Protein AF-A0A7G8DFU6-F1 (afdb_monomer_lite)

Foldseek 3Di:
DDPVLLVLLVQLCVVLVHDSVPDDSDQLLLDDDDVSVSSLVSSCVRPVLVSQVSVLVSVHAQGPLLVVVVVVPDDDDPSSVVRCCRHPPVSVVVVVVVVVVVVVVVVVVVVVVVVVVLQVVLCVVVVNDSVSSVVVVVVVVVVVVVVVVVVVVVVD

Sequence (156 aa):
MTPKQIQLLNQACKMAGIDSSKISPSNPFEKNGSTAGMLQAAMAEIDPAQAARWRVAAGGSLSVATIAELQGGEELSAAAQADLWAHDPEFVAEFQQQREKGLEAQLKALEDGANQKRFQNAVVRAGGDERQAKRLIAAEDAEQAAREQQRQGVMS

Structure (mmCIF, N/CA/C/O backbone):
data_AF-A0A7G8DFU6-F1
#
_entry.id   AF-A0A7G8DFU6-F1
#
loop_
_atom_site.group_PDB
_atom_site.id
_atom_site.type_symbol
_atom_site.label_atom_id
_atom_site.label_alt_id
_atom_site.label_comp_id
_atom_site.label_asym_id
_atom_site.label_entity_id
_atom_site.label_seq_id
_atom_site.pdbx_PDB_ins_code
_atom_site.Cartn_x
_atom_site.Cartn_y
_atom_site.Cartn_z
_atom_site.occupancy
_atom_site.B_iso_or_equiv
_atom_site.auth_seq_id
_atom_site.auth_comp_id
_atom_site.auth_asym_id
_atom_site.auth_atom_id
_atom_site.pdbx_PDB_model_num
ATOM 1 N N . MET A 1 1 ? -8.285 -11.116 19.738 1.00 81.50 1 MET A N 1
ATOM 2 C CA . MET A 1 1 ? -7.758 -9.874 20.352 1.00 81.50 1 MET A CA 1
ATOM 3 C C . MET A 1 1 ? -6.486 -10.181 21.125 1.00 81.50 1 MET A C 1
ATOM 5 O O . MET A 1 1 ? -6.384 -11.261 21.693 1.00 81.50 1 MET A O 1
ATOM 9 N N . THR A 1 2 ? -5.531 -9.254 21.151 1.00 86.88 2 THR A N 1
ATOM 10 C CA . THR A 1 2 ? -4.294 -9.354 21.949 1.00 86.88 2 THR A CA 1
ATOM 11 C C . THR A 1 2 ? -4.508 -8.893 23.404 1.00 86.88 2 THR A C 1
ATOM 13 O O . THR A 1 2 ? -5.495 -8.211 23.687 1.00 86.88 2 THR A O 1
ATOM 16 N N . PRO A 1 3 ? -3.592 -9.183 24.350 1.00 90.06 3 PRO A N 1
ATOM 17 C CA . PRO A 1 3 ? -3.710 -8.705 25.734 1.00 90.06 3 PRO A CA 1
ATOM 18 C C . PRO A 1 3 ? -3.818 -7.175 25.857 1.00 90.06 3 PRO A C 1
ATOM 20 O O . PRO A 1 3 ? -4.644 -6.672 26.614 1.00 90.06 3 PRO A O 1
ATOM 23 N N . LYS A 1 4 ? -3.048 -6.428 25.053 1.00 87.50 4 LYS A N 1
ATOM 24 C CA . LYS A 1 4 ? -3.109 -4.955 24.992 1.00 87.50 4 LYS A CA 1
ATOM 25 C C . LYS A 1 4 ? -4.475 -4.457 24.502 1.00 87.50 4 LYS A C 1
ATOM 27 O O . LYS A 1 4 ? -5.028 -3.505 25.038 1.00 87.50 4 LYS A O 1
ATOM 32 N N . GLN A 1 5 ? -5.049 -5.142 23.517 1.00 86.50 5 GLN A N 1
ATOM 33 C CA . GLN A 1 5 ? -6.388 -4.863 22.998 1.00 86.50 5 GLN A CA 1
ATOM 34 C C . GLN A 1 5 ? -7.487 -5.126 24.036 1.00 86.50 5 GLN A C 1
ATOM 36 O O . GLN A 1 5 ? -8.442 -4.362 24.129 1.00 86.50 5 GLN A O 1
ATOM 41 N N . ILE A 1 6 ? -7.339 -6.176 24.846 1.00 89.50 6 ILE A N 1
ATOM 42 C CA . ILE A 1 6 ? -8.263 -6.471 25.950 1.00 89.50 6 ILE A CA 1
ATOM 43 C C . ILE A 1 6 ? -8.165 -5.394 27.041 1.00 89.50 6 ILE A C 1
ATOM 45 O O . ILE A 1 6 ? -9.185 -4.985 27.585 1.00 89.50 6 ILE A O 1
ATOM 49 N N . GLN A 1 7 ? -6.962 -4.894 27.344 1.00 90.56 7 GLN A N 1
ATOM 50 C CA . GLN A 1 7 ? -6.786 -3.783 28.286 1.00 90.56 7 GLN A CA 1
ATOM 51 C C . GLN A 1 7 ? -7.484 -2.506 27.809 1.00 90.56 7 GLN A C 1
ATOM 53 O O . GLN A 1 7 ? -8.214 -1.900 28.590 1.00 90.56 7 GLN A O 1
ATOM 58 N N . LEU A 1 8 ? -7.316 -2.147 26.532 1.00 89.75 8 LEU A N 1
ATOM 59 C CA . LEU A 1 8 ? -8.014 -1.012 25.923 1.00 89.75 8 LEU A CA 1
ATOM 60 C C . LEU A 1 8 ? -9.536 -1.187 25.978 1.00 89.75 8 LEU A C 1
ATOM 62 O O . LEU A 1 8 ? -10.241 -0.275 26.400 1.00 89.75 8 LEU A O 1
ATOM 66 N N . LEU A 1 9 ? -10.040 -2.382 25.656 1.00 90.50 9 LEU A N 1
ATOM 67 C CA . LEU A 1 9 ? -11.468 -2.681 25.766 1.00 90.50 9 LEU A CA 1
ATOM 68 C C . LEU A 1 9 ? -11.969 -2.524 27.209 1.00 90.50 9 LEU A C 1
ATOM 70 O O . LEU A 1 9 ? -12.988 -1.886 27.433 1.00 90.50 9 LEU A O 1
ATOM 74 N N . ASN A 1 10 ? -11.240 -3.044 28.199 1.00 91.75 10 ASN A N 1
ATOM 75 C CA . ASN A 1 10 ? -11.603 -2.888 29.610 1.00 91.75 10 ASN A CA 1
ATOM 76 C C . ASN A 1 10 ? -11.588 -1.419 30.058 1.00 91.75 10 ASN A C 1
ATOM 78 O O . ASN A 1 10 ? -12.393 -1.027 30.903 1.00 91.75 10 ASN A O 1
ATOM 82 N N . GLN A 1 11 ? -10.688 -0.604 29.509 1.00 90.38 11 GLN A N 1
ATOM 83 C CA . GLN A 1 11 ? -10.661 0.834 29.758 1.00 90.38 11 GLN A CA 1
ATOM 84 C C . GLN A 1 11 ? -11.882 1.530 29.139 1.00 90.38 11 GLN A C 1
ATOM 86 O O . GLN A 1 11 ? -12.525 2.326 29.822 1.00 90.38 11 GLN A O 1
ATOM 91 N N . ALA A 1 12 ? -12.266 1.162 27.914 1.00 89.00 12 ALA A N 1
ATOM 92 C CA . ALA A 1 12 ? -13.489 1.644 27.272 1.00 89.00 12 ALA A CA 1
ATOM 93 C C . ALA A 1 12 ? -14.749 1.242 28.047 1.00 89.00 12 ALA A C 1
ATOM 95 O O . ALA A 1 12 ? -15.630 2.073 28.249 1.00 89.00 12 ALA A O 1
ATOM 96 N N . CYS A 1 13 ? -14.808 0.010 28.567 1.00 90.38 13 CYS A N 1
ATOM 97 C CA . CYS A 1 13 ? -15.884 -0.437 29.453 1.00 90.38 13 CYS A CA 1
ATOM 98 C C . CYS A 1 13 ? -16.006 0.472 30.682 1.00 90.38 13 CYS A C 1
ATOM 100 O O . CYS A 1 13 ? -17.099 0.936 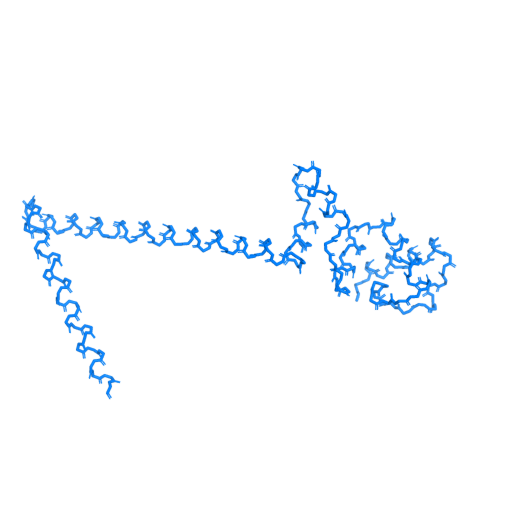30.993 1.00 90.38 13 CYS A O 1
ATOM 102 N N . LYS A 1 14 ? -14.884 0.785 31.346 1.00 90.38 14 LYS A N 1
ATOM 103 C CA . LYS A 1 14 ? -14.875 1.682 32.512 1.00 90.38 14 LYS A CA 1
ATOM 104 C C . LYS A 1 14 ? -15.353 3.092 32.166 1.00 90.38 14 LYS A C 1
ATOM 106 O O . LYS A 1 14 ? -16.156 3.636 32.916 1.00 90.38 14 LYS A O 1
ATOM 111 N N . MET A 1 15 ? -14.900 3.661 31.047 1.00 87.94 15 MET A N 1
ATOM 112 C CA . MET A 1 15 ? -15.347 4.987 30.593 1.00 87.94 15 MET A CA 1
ATOM 113 C C . MET A 1 15 ? -16.838 5.018 30.252 1.00 87.94 15 MET A C 1
ATOM 115 O O . MET A 1 15 ? -17.526 5.969 30.601 1.00 87.94 15 MET A O 1
ATOM 119 N N . ALA A 1 16 ? -17.354 3.955 29.638 1.00 85.56 16 ALA A N 1
ATOM 120 C CA . ALA A 1 16 ? -18.768 3.825 29.303 1.00 85.56 16 ALA A CA 1
ATOM 121 C C . ALA A 1 16 ? -19.656 3.416 30.500 1.00 85.56 16 ALA A C 1
ATOM 123 O O . ALA A 1 16 ? -20.865 3.262 30.336 1.00 85.56 16 ALA A O 1
ATOM 124 N N . GLY A 1 17 ? -19.083 3.193 31.691 1.00 86.81 17 GLY A N 1
ATOM 125 C CA . GLY A 1 17 ? -19.817 2.705 32.864 1.00 86.81 17 GLY A CA 1
ATOM 126 C C . GLY A 1 17 ? -20.336 1.267 32.724 1.00 86.81 17 GLY A C 1
ATOM 127 O O . GLY A 1 17 ? -21.278 0.878 33.413 1.00 86.81 17 GLY A O 1
ATOM 128 N N . ILE A 1 18 ? -19.744 0.473 31.829 1.00 88.19 18 ILE A N 1
ATOM 129 C CA . ILE A 1 18 ? -20.142 -0.907 31.559 1.00 88.19 18 ILE A CA 1
ATOM 130 C C . ILE A 1 18 ? -19.249 -1.864 32.354 1.00 88.19 18 ILE A C 1
ATOM 132 O O . ILE A 1 18 ? -18.022 -1.764 32.355 1.00 88.19 18 ILE A O 1
ATOM 136 N N . ASP A 1 19 ? -19.873 -2.840 33.007 1.00 87.00 19 ASP A N 1
ATOM 137 C CA . ASP A 1 19 ? -19.173 -3.923 33.692 1.00 87.00 19 ASP A CA 1
ATOM 138 C C . ASP A 1 19 ? -18.452 -4.828 32.679 1.00 87.00 19 ASP A C 1
ATOM 140 O O . ASP A 1 19 ? -19.082 -5.586 31.935 1.00 87.00 19 ASP A O 1
ATOM 144 N N . SER A 1 20 ? -17.118 -4.763 32.667 1.00 84.88 20 SER A N 1
ATOM 145 C CA . SER A 1 20 ? -16.275 -5.516 31.737 1.00 84.88 20 SER A CA 1
ATOM 146 C C . SER A 1 20 ? -16.394 -7.034 31.897 1.00 84.88 20 SER A C 1
ATOM 148 O O . SER A 1 20 ? -16.108 -7.757 30.950 1.00 84.88 20 SER A O 1
ATOM 150 N N . SER A 1 21 ? -16.834 -7.536 33.059 1.00 84.81 21 SER A N 1
ATOM 151 C CA . SER A 1 21 ? -17.034 -8.979 33.276 1.00 84.81 21 SER A CA 1
ATOM 152 C C . SER A 1 21 ? -18.218 -9.546 32.485 1.00 84.81 21 SER A C 1
ATOM 154 O O . SER A 1 21 ? -18.286 -10.750 32.243 1.00 84.81 21 SER A O 1
ATOM 156 N N . LYS A 1 22 ? -19.136 -8.676 32.045 1.00 82.44 22 LYS A N 1
ATOM 157 C CA . LYS A 1 22 ? -20.342 -9.045 31.292 1.00 82.44 22 LYS A CA 1
ATOM 158 C C . LYS A 1 22 ? -20.159 -8.965 29.782 1.00 82.44 22 LYS A C 1
ATOM 160 O O . LYS A 1 22 ? -21.089 -9.276 29.040 1.00 82.44 22 LYS A O 1
ATOM 165 N N . ILE A 1 23 ? -18.987 -8.538 29.318 1.00 80.56 23 ILE A N 1
ATOM 166 C CA . ILE A 1 23 ? -18.710 -8.357 27.896 1.00 80.56 23 ILE A CA 1
ATOM 167 C C . ILE A 1 23 ? -17.710 -9.412 27.449 1.00 80.56 23 ILE A C 1
ATOM 169 O O . ILE A 1 23 ? -16.676 -9.626 28.077 1.00 80.56 23 ILE A O 1
ATOM 173 N N . SER A 1 24 ? -18.008 -10.073 26.334 1.00 82.06 24 SER A N 1
ATOM 174 C CA . SER A 1 24 ? -17.037 -10.959 25.704 1.00 82.06 24 SER A CA 1
ATOM 175 C C . SER A 1 24 ? -15.835 -10.147 25.200 1.00 82.06 24 SER A C 1
ATOM 177 O O . SER A 1 24 ? -16.045 -9.067 24.639 1.00 82.06 24 SER A O 1
ATOM 179 N N . PRO A 1 25 ? -14.599 -10.668 25.310 1.00 81.81 25 PRO A N 1
ATOM 180 C CA . PRO A 1 25 ? -13.396 -10.036 24.768 1.00 81.81 25 PRO A CA 1
ATOM 181 C C . PRO A 1 25 ? -13.351 -10.193 23.239 1.00 81.81 25 PRO A C 1
ATOM 183 O O . PRO A 1 25 ? -12.535 -10.920 22.674 1.00 81.81 25 PRO A O 1
ATOM 186 N N . SER A 1 26 ? -14.291 -9.531 22.577 1.00 85.31 26 SER A N 1
ATOM 187 C CA . SER A 1 26 ? -14.507 -9.512 21.133 1.00 85.31 26 SER A CA 1
ATOM 188 C C . SER A 1 26 ? -14.567 -8.070 20.650 1.00 85.31 26 SER A C 1
ATOM 190 O O . SER A 1 26 ? -14.948 -7.182 21.412 1.00 85.31 26 SER A O 1
ATOM 192 N N . ASN A 1 27 ? -14.265 -7.855 19.374 1.00 87.12 27 ASN A N 1
ATOM 193 C CA . ASN A 1 27 ? -14.314 -6.542 18.754 1.00 87.12 27 ASN A CA 1
ATOM 194 C C . ASN A 1 27 ? -15.729 -5.919 18.872 1.00 87.12 27 ASN A C 1
ATOM 196 O O . ASN A 1 27 ? -16.687 -6.494 18.351 1.00 87.12 27 ASN A O 1
ATOM 200 N N . PRO A 1 28 ? -15.897 -4.758 19.537 1.00 86.50 28 PRO A N 1
ATOM 201 C CA . PRO A 1 28 ? -17.202 -4.114 19.665 1.00 86.50 28 PRO A CA 1
ATOM 202 C 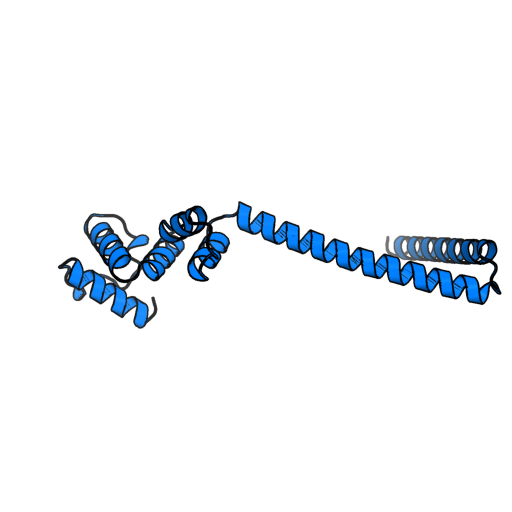C . PRO A 1 28 ? -17.736 -3.571 18.332 1.00 86.50 28 PRO A C 1
ATOM 204 O O . PRO A 1 28 ? -18.939 -3.366 18.217 1.00 86.50 28 PRO A O 1
ATOM 207 N N . PHE A 1 29 ? -16.888 -3.373 17.317 1.00 84.25 29 PHE A N 1
ATOM 208 C CA . PHE A 1 29 ? -17.299 -2.907 15.988 1.00 84.25 29 PHE A CA 1
ATOM 209 C C . PHE A 1 29 ? -17.953 -3.997 15.130 1.00 84.25 29 PHE A C 1
ATOM 211 O O . PHE A 1 29 ? -18.677 -3.676 14.198 1.00 84.25 29 PHE A O 1
ATOM 218 N N . GLU A 1 30 ? -17.769 -5.274 15.475 1.00 84.94 30 GLU A N 1
ATOM 219 C CA . GLU A 1 30 ? -18.482 -6.403 14.850 1.00 84.94 30 GLU A CA 1
ATOM 220 C C . GLU A 1 30 ? -19.889 -6.601 15.437 1.00 84.94 30 GLU A C 1
ATOM 222 O O . GLU A 1 30 ? -20.648 -7.461 14.989 1.00 84.94 30 GLU A O 1
ATOM 227 N N . LYS A 1 31 ? -20.237 -5.843 16.484 1.00 84.56 31 LYS A N 1
ATOM 228 C CA . LYS A 1 31 ? -21.496 -5.983 17.213 1.00 84.56 31 LYS A CA 1
ATOM 229 C C . LYS A 1 31 ? -22.391 -4.771 17.014 1.00 84.56 31 LYS A C 1
ATOM 231 O O . LYS A 1 31 ? -21.938 -3.634 16.953 1.00 84.56 31 LYS A O 1
ATOM 236 N N . ASN A 1 32 ? -23.690 -5.043 17.012 1.00 77.81 32 ASN A N 1
ATOM 237 C CA . ASN A 1 32 ? -24.738 -4.035 16.934 1.00 77.81 32 ASN A CA 1
ATOM 238 C C . ASN A 1 32 ? -25.428 -3.864 18.294 1.00 77.81 32 ASN A C 1
ATOM 240 O O . ASN A 1 32 ? -25.445 -4.781 19.117 1.00 77.81 32 ASN A O 1
ATOM 244 N N . GLY A 1 33 ? -26.031 -2.696 18.513 1.00 83.31 33 GLY A N 1
ATOM 245 C CA . GLY A 1 33 ? -26.811 -2.383 19.712 1.00 83.31 33 GLY A CA 1
ATOM 246 C C . GLY A 1 33 ? -26.188 -1.297 20.590 1.00 83.31 33 GLY A C 1
ATOM 247 O O . GLY A 1 33 ? -25.039 -0.900 20.412 1.00 83.31 33 GLY A O 1
ATOM 248 N N . SER A 1 34 ? -26.972 -0.816 21.556 1.00 82.31 34 SER A N 1
ATOM 249 C CA . SER A 1 34 ? -26.634 0.354 22.381 1.00 82.31 34 SER A CA 1
ATOM 250 C C . SER A 1 34 ? -25.303 0.197 23.130 1.00 82.31 34 SER A C 1
ATOM 252 O O . SER A 1 34 ? -24.461 1.088 23.079 1.00 82.31 34 SER A O 1
ATOM 254 N N . THR A 1 35 ? -25.060 -0.964 23.743 1.00 85.81 35 THR A N 1
ATOM 255 C CA . THR A 1 35 ? -23.805 -1.256 24.455 1.00 85.81 35 THR A CA 1
ATOM 256 C C . THR A 1 35 ? -22.595 -1.270 23.520 1.00 85.81 35 THR A C 1
ATOM 258 O O . THR A 1 35 ? -21.550 -0.730 23.870 1.00 85.81 35 THR A O 1
ATOM 261 N N . ALA A 1 36 ? -22.728 -1.851 22.322 1.00 86.31 36 ALA A N 1
ATOM 262 C CA . ALA A 1 36 ? -21.656 -1.849 21.330 1.00 86.31 36 ALA A CA 1
ATOM 263 C C . ALA A 1 36 ? -21.353 -0.420 20.860 1.00 86.31 36 ALA A C 1
ATOM 265 O O . ALA A 1 36 ? -20.191 -0.032 20.845 1.00 86.31 36 ALA A O 1
ATOM 266 N N . GLY A 1 37 ? -22.384 0.392 20.599 1.00 82.31 37 GLY A N 1
ATOM 267 C CA . GLY A 1 37 ? -22.227 1.805 20.243 1.00 82.31 37 GLY A CA 1
ATOM 268 C C . GLY A 1 37 ? -21.508 2.626 21.320 1.00 82.31 37 GLY A C 1
ATOM 269 O O . GLY A 1 37 ? -20.598 3.387 21.001 1.00 82.31 37 GLY A O 1
ATOM 270 N N . MET A 1 38 ? -21.838 2.424 22.602 1.00 87.88 38 MET A N 1
ATOM 271 C CA . MET A 1 38 ? -21.129 3.087 23.710 1.00 87.88 38 MET A CA 1
ATOM 272 C C . MET A 1 38 ? -19.650 2.687 23.773 1.00 87.88 38 MET A C 1
ATOM 274 O O . MET A 1 38 ? -18.790 3.541 23.965 1.00 87.88 38 MET A O 1
ATOM 278 N N . LEU A 1 39 ? -19.338 1.402 23.574 1.00 89.12 39 LEU A N 1
ATOM 279 C CA . LEU A 1 39 ? -17.953 0.919 23.557 1.00 89.12 39 LEU A CA 1
ATOM 280 C C . LEU A 1 39 ? -17.176 1.418 22.337 1.00 89.12 39 LEU A C 1
ATOM 282 O O . LEU A 1 39 ? -15.999 1.738 22.464 1.00 89.12 39 LEU A O 1
ATOM 286 N N . GLN A 1 40 ? -17.815 1.491 21.168 1.00 86.31 40 GLN A N 1
ATOM 287 C CA . GLN A 1 40 ? -17.223 2.041 19.948 1.00 86.31 40 GLN A CA 1
ATOM 288 C C . GLN A 1 40 ? -16.866 3.521 20.139 1.00 86.31 40 GLN A C 1
ATOM 290 O O . GLN A 1 40 ? -15.750 3.920 19.808 1.00 86.31 40 GLN A O 1
ATOM 295 N N . ALA A 1 41 ? -17.773 4.309 20.730 1.00 82.62 41 ALA A N 1
ATOM 296 C CA . ALA A 1 41 ? -17.536 5.715 21.051 1.00 82.62 41 ALA A CA 1
ATOM 297 C C . ALA A 1 41 ? -16.409 5.885 22.083 1.00 82.62 41 ALA A C 1
ATOM 299 O O . ALA A 1 41 ? -15.459 6.622 21.836 1.00 82.62 41 ALA A O 1
ATOM 300 N N . ALA A 1 42 ? -16.455 5.136 23.190 1.00 87.00 42 ALA A N 1
ATOM 301 C CA . ALA A 1 42 ? -15.417 5.188 24.218 1.00 87.00 42 ALA A CA 1
ATOM 302 C C . ALA A 1 42 ? -14.040 4.758 23.680 1.00 87.00 42 ALA A C 1
ATOM 304 O O . ALA A 1 42 ? -13.019 5.342 24.035 1.00 87.00 42 ALA A O 1
ATOM 305 N N . MET A 1 43 ? -13.990 3.768 22.785 1.00 86.56 43 MET A N 1
ATOM 306 C CA . MET A 1 43 ? -12.745 3.377 22.123 1.00 86.56 43 MET A CA 1
ATOM 307 C C . MET A 1 43 ? -12.211 4.458 21.190 1.00 86.56 43 MET A C 1
ATOM 309 O O . MET A 1 43 ? -11.002 4.670 21.167 1.00 86.56 43 MET A O 1
ATOM 313 N N . ALA A 1 44 ? -13.084 5.134 20.440 1.00 79.25 44 ALA A N 1
ATOM 314 C CA . ALA A 1 44 ? -12.682 6.243 19.582 1.00 79.25 44 ALA A CA 1
ATOM 315 C C . ALA A 1 44 ? -12.108 7.421 20.387 1.00 79.25 44 ALA A C 1
ATOM 317 O O . ALA A 1 44 ? -11.276 8.151 19.863 1.00 79.25 44 ALA A O 1
ATOM 318 N N . GLU A 1 45 ? -12.509 7.577 21.651 1.00 79.00 45 GLU A N 1
ATOM 319 C CA . GLU A 1 45 ? -11.984 8.600 22.560 1.00 79.00 45 GLU A CA 1
ATOM 320 C C . GLU A 1 45 ? -10.655 8.193 23.227 1.00 79.00 45 GLU A C 1
ATOM 322 O O . GLU A 1 45 ? -9.759 9.021 23.369 1.00 79.00 45 GLU A O 1
ATOM 327 N N . ILE A 1 46 ? -10.489 6.918 23.603 1.00 84.75 46 ILE A N 1
ATOM 328 C CA . ILE A 1 46 ? -9.260 6.415 24.251 1.00 84.75 46 ILE A CA 1
ATOM 329 C C . ILE A 1 46 ? -8.116 6.229 23.253 1.00 84.75 46 ILE A C 1
ATOM 331 O O . ILE A 1 46 ? -6.981 6.622 23.517 1.00 84.75 46 ILE A O 1
ATOM 335 N N . ASP A 1 47 ? -8.396 5.537 22.151 1.00 80.25 47 ASP A N 1
ATOM 336 C CA . ASP A 1 47 ? -7.408 5.171 21.141 1.00 80.25 47 ASP A CA 1
ATOM 337 C C . ASP A 1 47 ? -8.082 5.182 19.759 1.00 80.25 47 ASP A C 1
ATOM 339 O O . ASP A 1 47 ? -8.553 4.140 19.273 1.00 80.25 47 ASP A O 1
ATOM 343 N N . PRO A 1 48 ? -8.126 6.364 19.113 1.00 74.00 48 PRO A N 1
ATOM 344 C CA . PRO A 1 48 ? -8.731 6.533 17.797 1.00 74.00 48 PRO A CA 1
ATOM 345 C C . PRO A 1 48 ? -8.141 5.579 16.750 1.00 74.00 48 PRO A C 1
ATOM 347 O O . PRO A 1 48 ? -8.864 5.059 15.898 1.00 74.00 48 PRO A O 1
ATOM 350 N N . ALA A 1 49 ? -6.837 5.294 16.833 1.00 73.06 49 ALA A N 1
ATOM 351 C CA . ALA A 1 49 ? -6.146 4.429 15.884 1.00 73.06 49 ALA A CA 1
ATOM 352 C C . ALA A 1 49 ? -6.544 2.956 16.064 1.00 73.06 49 ALA A C 1
ATOM 354 O O . ALA A 1 49 ? -6.790 2.247 15.085 1.00 73.06 49 ALA A O 1
ATOM 355 N N . GLN A 1 50 ? -6.647 2.470 17.304 1.00 81.19 50 GLN A N 1
ATOM 356 C CA . GLN A 1 50 ? -7.113 1.107 17.563 1.00 81.19 50 GLN A CA 1
ATOM 357 C C . GLN A 1 50 ? -8.612 0.946 17.259 1.00 81.19 50 GLN A C 1
ATOM 359 O O . GLN A 1 50 ? -9.000 -0.106 16.739 1.00 81.19 50 GLN A O 1
ATOM 364 N N . ALA A 1 51 ? -9.434 1.968 17.519 1.00 81.94 51 ALA A N 1
ATOM 365 C CA . ALA A 1 51 ? -10.849 1.997 17.147 1.00 81.94 51 ALA A CA 1
ATOM 366 C C . ALA A 1 51 ? -11.040 1.921 15.624 1.00 81.94 51 ALA A C 1
ATOM 368 O O . ALA A 1 51 ? -11.825 1.106 15.137 1.00 81.94 51 ALA A O 1
ATOM 369 N N . ALA A 1 52 ? -10.255 2.695 14.866 1.00 72.56 52 ALA A N 1
ATOM 370 C CA . ALA A 1 52 ? -10.207 2.615 13.411 1.00 72.56 52 ALA A CA 1
ATOM 371 C C . ALA A 1 52 ? -9.880 1.191 12.941 1.00 72.56 52 ALA A C 1
ATOM 373 O O . ALA A 1 52 ? -10.682 0.601 12.223 1.00 72.56 52 ALA A O 1
ATOM 374 N N . ARG A 1 53 ? -8.786 0.593 13.435 1.00 76.56 53 ARG A N 1
ATOM 375 C CA . ARG A 1 53 ? -8.373 -0.787 13.098 1.00 76.56 53 ARG A CA 1
ATOM 376 C C . ARG A 1 53 ? -9.435 -1.845 13.407 1.00 76.56 53 ARG A C 1
ATOM 378 O O . ARG A 1 53 ? -9.521 -2.858 12.721 1.00 76.56 53 ARG A O 1
ATOM 385 N N . TRP A 1 54 ? -10.218 -1.658 14.462 1.00 84.62 54 TRP A N 1
ATOM 386 C CA . TRP A 1 54 ? -11.304 -2.574 14.811 1.00 84.62 54 TRP A CA 1
ATOM 387 C C . TRP A 1 54 ? -12.540 -2.386 13.940 1.00 84.62 54 TRP A C 1
ATOM 389 O O . TRP A 1 54 ? -13.151 -3.373 13.540 1.00 84.62 54 TRP A O 1
ATOM 399 N N . ARG A 1 55 ? -12.877 -1.147 13.587 1.00 78.50 55 ARG A N 1
ATOM 400 C CA . ARG A 1 55 ? -13.930 -0.852 12.610 1.00 78.50 55 ARG A CA 1
ATOM 401 C C . ARG A 1 55 ? -13.604 -1.436 11.233 1.00 78.50 55 ARG A C 1
ATOM 403 O O . ARG A 1 55 ? -14.469 -2.036 10.610 1.00 78.50 55 ARG A O 1
ATOM 410 N N . VAL A 1 56 ? -12.343 -1.325 10.828 1.00 67.88 56 VAL A N 1
ATOM 411 C CA . VAL A 1 56 ? -11.728 -1.968 9.654 1.00 67.88 56 VAL A CA 1
ATOM 412 C C . VAL A 1 56 ? -11.934 -3.478 9.673 1.00 67.88 56 VAL A C 1
ATOM 414 O O . VAL A 1 56 ? -12.543 -4.041 8.767 1.00 67.88 56 VAL A O 1
ATOM 417 N N . ALA A 1 57 ? -11.498 -4.137 10.750 1.00 73.75 57 ALA A N 1
ATOM 418 C CA . ALA A 1 57 ? -11.645 -5.582 10.901 1.00 73.75 57 ALA A CA 1
ATOM 419 C C . ALA A 1 57 ? -13.117 -6.042 10.889 1.00 73.75 57 ALA A C 1
ATOM 421 O O . ALA A 1 57 ? -13.399 -7.168 10.493 1.00 73.75 57 ALA A O 1
ATOM 422 N N . ALA A 1 58 ? -14.047 -5.165 11.279 1.00 77.19 58 ALA A N 1
ATOM 423 C CA . ALA A 1 58 ? -15.487 -5.408 11.239 1.00 77.19 58 ALA A CA 1
ATOM 424 C C . ALA A 1 58 ? -16.136 -5.171 9.857 1.00 77.19 58 ALA A C 1
ATOM 426 O O . ALA A 1 58 ? -17.354 -5.287 9.735 1.00 77.19 58 ALA A O 1
ATOM 427 N N . GLY A 1 59 ? -15.357 -4.829 8.825 1.00 65.50 59 GLY A N 1
ATOM 428 C CA . GLY A 1 59 ? -15.856 -4.557 7.472 1.00 65.50 59 GLY A CA 1
ATOM 429 C C . GLY A 1 59 ? -16.342 -3.121 7.243 1.00 65.50 59 GLY A C 1
ATOM 430 O O . GLY A 1 59 ? -17.064 -2.870 6.281 1.00 65.50 59 GLY A O 1
ATOM 431 N N . GLY A 1 60 ? -15.982 -2.176 8.117 1.00 66.75 60 GLY A N 1
ATOM 432 C CA . GLY A 1 60 ? -16.255 -0.752 7.912 1.00 66.75 60 GLY A CA 1
ATOM 433 C C . GLY A 1 60 ? -15.394 -0.127 6.806 1.00 66.75 60 GLY A C 1
ATOM 434 O O . GLY A 1 60 ? -14.343 -0.653 6.455 1.00 66.75 60 GLY A O 1
ATOM 435 N N . SER A 1 61 ? -15.838 1.013 6.268 1.00 66.69 61 SER A N 1
ATOM 436 C CA . SER A 1 61 ? -15.087 1.832 5.299 1.00 66.69 61 SER A CA 1
ATOM 437 C C . SER A 1 61 ? -13.891 2.553 5.943 1.00 66.69 61 SER A C 1
ATOM 439 O O . SER A 1 61 ? -13.663 2.408 7.147 1.00 66.69 61 SER A O 1
ATOM 441 N N . LEU A 1 62 ? -13.158 3.378 5.178 1.00 71.38 62 LEU A N 1
ATOM 442 C CA . LEU A 1 62 ? -12.064 4.227 5.681 1.00 71.38 62 LEU A CA 1
ATOM 443 C C . LEU A 1 62 ? -12.413 4.927 6.998 1.00 71.38 62 LEU A C 1
ATOM 445 O O . LEU A 1 62 ? -13.556 5.321 7.257 1.00 71.38 62 LEU A O 1
ATOM 449 N N . SER A 1 63 ? -11.426 5.043 7.872 1.00 69.75 63 SER A N 1
ATOM 450 C CA . SER A 1 63 ? -11.558 5.662 9.180 1.00 69.75 63 SER A CA 1
ATOM 451 C C . SER A 1 63 ? -11.728 7.156 9.096 1.00 69.75 63 SER A C 1
ATOM 453 O O . SER A 1 63 ? -11.180 7.810 8.220 1.00 69.75 63 SER A O 1
ATOM 455 N N . VAL A 1 64 ? -12.508 7.709 10.027 1.00 69.81 64 VAL A N 1
ATOM 456 C CA . VAL A 1 64 ? -12.696 9.160 10.120 1.00 69.81 64 VAL A CA 1
ATOM 457 C C . VAL A 1 64 ? -11.345 9.851 10.319 1.00 69.81 64 VAL A C 1
ATOM 459 O O . VAL A 1 64 ? -11.134 10.916 9.757 1.00 69.81 64 VAL A O 1
ATOM 462 N N . ALA A 1 65 ? -10.413 9.216 11.040 1.00 70.12 65 ALA A N 1
ATOM 463 C CA . ALA A 1 65 ? -9.038 9.689 11.168 1.00 70.12 65 ALA A CA 1
ATOM 464 C C . ALA A 1 65 ? -8.308 9.691 9.814 1.00 70.12 65 ALA A C 1
ATOM 466 O O . ALA A 1 65 ? -7.765 10.716 9.430 1.00 70.12 65 ALA A O 1
ATOM 467 N N . THR A 1 66 ? -8.383 8.604 9.043 1.00 73.62 66 THR A N 1
ATOM 468 C CA . THR A 1 66 ? -7.820 8.526 7.683 1.00 73.62 66 THR A CA 1
ATOM 469 C C . THR A 1 66 ? -8.417 9.577 6.754 1.00 73.62 66 THR A C 1
ATOM 471 O O . THR A 1 66 ? -7.687 10.235 6.028 1.00 73.62 66 THR A O 1
ATOM 474 N N . ILE A 1 67 ? -9.736 9.781 6.796 1.00 75.31 67 ILE A N 1
ATOM 475 C CA . ILE A 1 67 ? -10.421 10.810 6.005 1.00 75.31 67 ILE A CA 1
ATOM 476 C C . ILE A 1 67 ? -9.957 12.208 6.430 1.00 75.31 67 ILE A C 1
ATOM 478 O O . ILE A 1 67 ? -9.717 13.055 5.574 1.00 75.31 67 ILE A O 1
ATOM 482 N N . ALA A 1 68 ? -9.805 12.454 7.732 1.00 76.0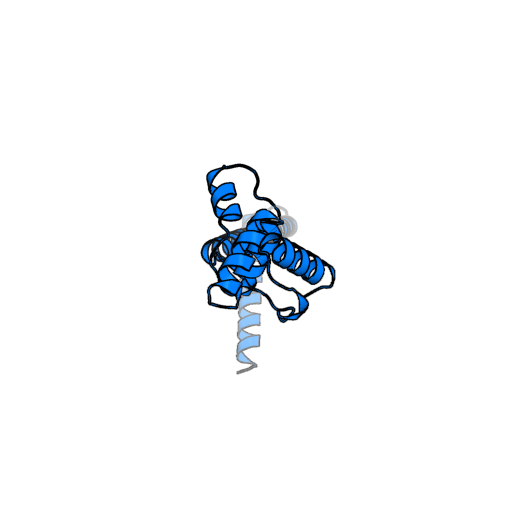0 68 ALA A N 1
ATOM 483 C CA . ALA A 1 68 ? -9.307 13.725 8.242 1.00 76.00 68 ALA A CA 1
ATOM 484 C C . ALA A 1 68 ? -7.847 13.973 7.832 1.00 76.00 68 ALA A C 1
ATOM 486 O O . ALA A 1 68 ? -7.519 15.083 7.430 1.00 76.00 68 ALA A O 1
ATOM 487 N N . GLU A 1 69 ? -6.989 12.951 7.869 1.00 77.94 69 GLU A N 1
ATOM 488 C CA . GLU A 1 69 ? -5.598 13.051 7.411 1.00 77.94 69 GLU A CA 1
ATOM 489 C C . GLU A 1 69 ? -5.516 13.267 5.889 1.00 77.94 69 GLU A C 1
ATOM 491 O O . GLU A 1 69 ? -4.773 14.135 5.435 1.00 77.94 69 GLU A O 1
ATOM 496 N N . LEU A 1 70 ? -6.351 12.578 5.099 1.00 79.88 70 LEU A N 1
ATOM 497 C CA . LEU A 1 70 ? -6.477 12.803 3.652 1.00 79.88 70 LEU A CA 1
ATOM 498 C C . LEU A 1 70 ? -6.906 14.239 3.322 1.00 79.88 70 LEU A C 1
ATOM 500 O O . LEU A 1 70 ? -6.420 14.824 2.358 1.00 79.88 70 LEU A O 1
ATOM 504 N N . GLN A 1 71 ? -7.812 14.816 4.115 1.00 79.56 71 GLN A N 1
ATOM 505 C CA . GLN A 1 71 ? -8.259 16.203 3.952 1.00 79.56 71 GLN A CA 1
ATOM 506 C C . GLN A 1 71 ? -7.249 17.222 4.485 1.00 79.56 71 GLN A C 1
ATOM 508 O O . GLN A 1 71 ? -7.195 18.344 3.985 1.00 79.56 71 GLN A O 1
ATOM 513 N N . GLY A 1 72 ? -6.460 16.843 5.493 1.00 75.50 72 GLY A N 1
ATOM 514 C CA . GLY A 1 72 ? -5.433 17.687 6.097 1.00 75.50 72 GLY A CA 1
ATOM 515 C C . GLY A 1 72 ? -4.249 17.954 5.170 1.00 75.50 72 GLY A C 1
ATOM 516 O O . GLY A 1 72 ? -3.574 18.966 5.333 1.00 75.50 72 GLY A O 1
ATOM 517 N N . GLY A 1 73 ? -4.015 17.085 4.180 1.00 68.06 73 GLY A N 1
ATOM 518 C CA . GLY A 1 73 ? -2.949 17.248 3.186 1.00 68.06 73 GLY A CA 1
ATOM 519 C C . GLY A 1 73 ? -1.532 17.070 3.744 1.00 68.06 73 GLY A C 1
ATOM 520 O O . GLY A 1 73 ? -0.563 17.335 3.033 1.00 68.06 73 GLY A O 1
ATOM 521 N N . GLU A 1 74 ? -1.406 16.634 4.998 1.00 75.00 74 GLU A N 1
ATOM 522 C CA . GLU A 1 74 ? -0.133 16.246 5.602 1.00 75.00 74 GLU A CA 1
ATOM 523 C C . GLU A 1 74 ? 0.237 14.800 5.238 1.00 75.00 74 GLU A C 1
ATOM 525 O O . GLU A 1 74 ? -0.534 14.062 4.619 1.00 75.00 74 GLU A O 1
ATOM 530 N N . GLU A 1 75 ? 1.452 14.390 5.599 1.00 77.12 75 GLU A N 1
ATOM 531 C CA . GLU A 1 75 ? 1.906 13.021 5.385 1.00 77.12 75 GLU A CA 1
ATOM 532 C C . GLU A 1 75 ? 1.031 12.040 6.181 1.00 77.12 75 GLU A C 1
ATOM 534 O O . GLU A 1 75 ? 0.906 12.140 7.402 1.00 77.12 75 GLU A O 1
ATOM 539 N N . LEU A 1 76 ? 0.419 11.088 5.471 1.00 79.88 76 LEU A N 1
ATOM 540 C CA . LEU A 1 76 ? -0.463 10.089 6.069 1.00 79.88 76 LEU A CA 1
ATOM 541 C C . LEU A 1 76 ? 0.292 9.252 7.099 1.00 79.88 76 LEU A C 1
ATOM 543 O O . LEU A 1 76 ? 1.346 8.675 6.812 1.00 79.88 76 LEU A O 1
ATOM 547 N N . SER A 1 77 ? -0.298 9.106 8.281 1.00 77.56 77 SER A N 1
ATOM 548 C CA . SER A 1 77 ? 0.232 8.233 9.314 1.00 77.56 77 SER A CA 1
ATOM 549 C C . SER A 1 77 ? 0.267 6.776 8.839 1.00 77.56 77 SER A C 1
ATOM 551 O O . SER A 1 77 ? -0.515 6.334 7.992 1.00 77.56 77 SER A O 1
ATOM 553 N N . ALA A 1 78 ? 1.140 5.964 9.443 1.00 72.88 78 ALA A N 1
ATOM 554 C CA . ALA A 1 78 ? 1.210 4.533 9.131 1.00 72.88 78 ALA A CA 1
ATOM 555 C C . ALA A 1 78 ? -0.133 3.805 9.363 1.00 72.88 78 ALA A C 1
ATOM 557 O O . ALA A 1 78 ? -0.408 2.782 8.737 1.00 72.88 78 ALA A O 1
ATOM 558 N N . ALA A 1 79 ? -0.975 4.319 10.268 1.00 69.00 79 ALA A N 1
ATOM 559 C CA . ALA A 1 79 ? -2.315 3.790 10.496 1.00 69.00 79 ALA A CA 1
ATOM 560 C C . ALA A 1 79 ? -3.276 4.145 9.350 1.00 69.00 79 ALA A C 1
ATOM 562 O O . ALA A 1 79 ? -4.014 3.266 8.910 1.00 69.00 79 ALA A O 1
ATOM 563 N N . ALA A 1 80 ? -3.226 5.380 8.848 1.00 75.00 80 ALA A N 1
ATOM 564 C CA . ALA A 1 80 ? -4.035 5.842 7.724 1.00 75.00 80 ALA A CA 1
ATOM 565 C C . ALA A 1 80 ? -3.641 5.157 6.404 1.00 75.00 80 ALA A C 1
ATOM 567 O O . ALA A 1 80 ? -4.508 4.736 5.643 1.00 75.00 80 ALA A O 1
ATOM 568 N N . GLN A 1 81 ? -2.341 4.936 6.170 1.00 78.19 81 GLN A N 1
ATOM 569 C CA . GLN A 1 81 ? -1.888 4.120 5.038 1.00 78.19 81 GLN A CA 1
ATOM 570 C C . GLN A 1 81 ? -2.429 2.692 5.122 1.00 78.19 81 GLN A C 1
ATOM 572 O O . GLN A 1 81 ? -2.994 2.200 4.152 1.00 78.19 81 GLN A O 1
ATOM 577 N N . ALA A 1 82 ? -2.291 2.015 6.268 1.00 73.56 82 ALA A N 1
ATOM 578 C CA . ALA A 1 82 ? -2.797 0.648 6.421 1.00 73.56 82 ALA A CA 1
ATOM 579 C C . ALA A 1 82 ? -4.315 0.550 6.183 1.00 73.56 82 ALA A C 1
ATOM 581 O O . ALA A 1 82 ? -4.793 -0.458 5.668 1.00 73.56 82 ALA A O 1
ATOM 582 N N . ASP A 1 83 ? -5.053 1.598 6.543 1.00 72.69 83 ASP A N 1
ATOM 583 C CA . ASP A 1 83 ? -6.491 1.718 6.320 1.00 72.69 83 ASP A CA 1
ATOM 584 C C . ASP A 1 83 ? -6.838 1.887 4.829 1.00 72.69 83 ASP A C 1
ATOM 586 O O . ASP A 1 83 ? -7.706 1.176 4.324 1.00 72.69 83 ASP A O 1
ATOM 590 N N . LEU A 1 84 ? -6.097 2.724 4.093 1.00 79.94 84 LEU A N 1
ATOM 591 C CA . LEU A 1 84 ? -6.204 2.838 2.630 1.00 79.94 84 LEU A CA 1
ATOM 592 C C . LEU A 1 84 ? -5.922 1.507 1.928 1.00 79.94 84 LEU A C 1
ATOM 594 O O . LEU A 1 84 ? -6.714 1.051 1.110 1.00 79.94 84 LEU A O 1
ATOM 598 N N . TRP A 1 85 ? -4.841 0.826 2.308 1.00 75.88 85 TRP A N 1
ATOM 599 C CA . TRP A 1 85 ? -4.484 -0.481 1.752 1.00 75.88 85 TRP A CA 1
ATOM 600 C C . TRP A 1 85 ? -5.554 -1.561 1.962 1.00 75.88 85 TRP A C 1
ATOM 602 O O . TRP A 1 85 ? -5.619 -2.514 1.187 1.00 75.88 85 TRP A O 1
ATOM 612 N N . ALA A 1 86 ? -6.360 -1.448 3.018 1.00 73.81 86 ALA A N 1
ATOM 613 C CA . ALA A 1 86 ? -7.372 -2.439 3.365 1.00 73.81 86 ALA A CA 1
ATOM 614 C C . ALA A 1 86 ? -8.779 -2.093 2.846 1.00 73.81 86 ALA A C 1
ATOM 616 O O . ALA A 1 86 ? -9.566 -3.009 2.600 1.00 73.81 86 ALA A O 1
ATOM 617 N N . HIS A 1 87 ? -9.103 -0.805 2.682 1.00 73.50 87 HIS A N 1
ATOM 618 C CA . HIS A 1 87 ? -10.480 -0.341 2.450 1.00 73.50 87 HIS A CA 1
ATOM 619 C C . HIS A 1 87 ? -10.661 0.595 1.266 1.00 73.50 87 HIS A C 1
ATOM 621 O O . HIS A 1 87 ? -11.801 0.958 0.974 1.00 73.50 87 H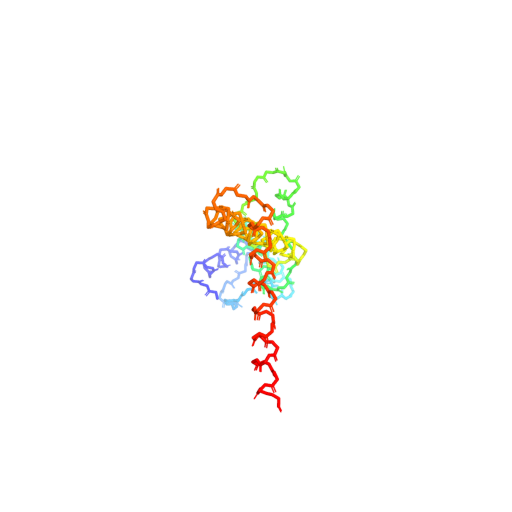IS A O 1
ATOM 627 N N . ASP A 1 88 ? -9.581 0.957 0.581 1.00 75.50 88 ASP A N 1
ATOM 628 C CA . ASP A 1 88 ? -9.628 1.728 -0.651 1.00 75.50 88 ASP A CA 1
ATOM 629 C C . ASP A 1 88 ? -9.073 0.888 -1.819 1.00 75.50 88 ASP A C 1
ATOM 631 O O . ASP A 1 88 ? -7.864 0.856 -2.074 1.00 75.50 88 ASP A O 1
ATOM 635 N N . PRO A 1 89 ? -9.951 0.154 -2.531 1.00 71.31 89 PRO A N 1
ATOM 636 C CA . PRO A 1 89 ? -9.555 -0.637 -3.688 1.00 71.31 89 PRO A CA 1
ATOM 637 C C . PRO A 1 89 ? -8.958 0.210 -4.814 1.00 71.31 89 PRO A C 1
ATOM 639 O O . PRO A 1 89 ? -8.131 -0.305 -5.566 1.00 71.31 89 PRO A O 1
ATOM 642 N N . GLU A 1 90 ? -9.364 1.478 -4.942 1.00 77.50 90 GLU A N 1
ATOM 643 C CA . GLU A 1 90 ? -8.830 2.383 -5.963 1.00 77.50 90 GLU A CA 1
ATOM 644 C C . GLU A 1 90 ? -7.389 2.756 -5.625 1.00 77.50 90 GLU A C 1
ATOM 646 O O . GLU A 1 90 ? -6.510 2.583 -6.467 1.00 77.50 90 GLU A O 1
ATOM 651 N N . PHE A 1 91 ? -7.110 3.122 -4.370 1.00 77.25 91 PHE A N 1
ATOM 652 C CA . PHE A 1 91 ? -5.745 3.365 -3.894 1.00 77.25 91 PHE A CA 1
ATOM 653 C C . PHE A 1 91 ? -4.823 2.159 -4.134 1.00 77.25 91 PHE A C 1
ATOM 655 O O . PHE A 1 91 ? -3.699 2.298 -4.627 1.00 77.25 91 PHE A O 1
ATOM 662 N N . VAL A 1 92 ? -5.298 0.947 -3.825 1.00 74.19 92 VAL A N 1
ATOM 663 C CA . VAL A 1 92 ? -4.529 -0.286 -4.056 1.00 74.19 92 VAL A CA 1
ATOM 664 C C . VAL A 1 92 ? -4.287 -0.518 -5.549 1.00 74.19 92 VAL A C 1
ATOM 666 O O . VAL A 1 92 ? -3.171 -0.877 -5.936 1.00 74.19 92 VAL A O 1
ATOM 669 N N . ALA A 1 93 ? -5.303 -0.313 -6.389 1.00 75.06 93 ALA A N 1
ATOM 670 C CA . ALA A 1 93 ? -5.187 -0.471 -7.835 1.00 75.06 93 ALA A CA 1
ATOM 671 C C . ALA A 1 93 ? -4.203 0.541 -8.442 1.00 75.06 93 ALA A C 1
ATOM 673 O O . ALA A 1 93 ? -3.339 0.157 -9.232 1.00 75.06 93 ALA A O 1
ATOM 674 N N . GLU A 1 94 ? -4.270 1.810 -8.038 1.00 79.25 94 GLU A N 1
ATOM 675 C CA . GLU A 1 94 ? -3.339 2.850 -8.482 1.00 79.25 94 GLU A CA 1
ATOM 676 C C . GLU A 1 94 ? -1.899 2.531 -8.082 1.00 79.25 94 GLU A C 1
ATOM 678 O O . GLU A 1 94 ? -0.983 2.628 -8.906 1.00 79.25 94 GLU A O 1
ATOM 683 N N . PHE A 1 95 ? -1.686 2.093 -6.839 1.00 76.56 95 PHE A N 1
ATOM 684 C CA . PHE A 1 95 ? -0.358 1.725 -6.361 1.00 76.56 95 PHE A CA 1
ATOM 685 C C . PHE A 1 95 ? 0.215 0.529 -7.135 1.00 76.56 95 PHE A C 1
ATOM 687 O O . PHE A 1 95 ? 1.386 0.534 -7.529 1.00 76.56 95 PHE A O 1
ATOM 694 N N . GLN A 1 96 ? -0.602 -0.499 -7.388 1.00 75.06 96 GLN A N 1
ATOM 695 C CA . GLN A 1 96 ? -0.196 -1.643 -8.207 1.00 75.06 96 GLN A CA 1
ATOM 696 C C . GLN A 1 96 ? 0.161 -1.204 -9.626 1.00 75.06 96 GLN A C 1
ATOM 698 O O . GLN A 1 96 ? 1.230 -1.561 -10.121 1.00 75.06 96 GLN A O 1
ATOM 703 N N . GLN A 1 97 ? -0.663 -0.356 -10.239 1.00 79.50 97 GLN A N 1
ATOM 704 C CA . GLN A 1 97 ? -0.420 0.140 -11.587 1.00 79.50 97 GLN A CA 1
ATOM 705 C C . GLN A 1 97 ? 0.862 0.982 -11.676 1.00 79.50 97 GLN A C 1
ATOM 707 O O . GLN A 1 97 ? 1.611 0.872 -12.648 1.00 79.50 97 GLN A O 1
ATOM 712 N N . GLN A 1 98 ? 1.160 1.812 -10.673 1.00 75.88 98 GLN A N 1
ATOM 713 C CA . GLN A 1 98 ? 2.429 2.546 -10.618 1.00 75.88 98 GLN A CA 1
ATOM 714 C C . GLN A 1 98 ? 3.626 1.602 -10.523 1.00 75.88 98 GLN A C 1
ATOM 716 O O . GLN A 1 98 ? 4.631 1.802 -11.209 1.00 75.88 98 GLN A O 1
ATOM 721 N N . ARG A 1 99 ? 3.520 0.553 -9.704 1.00 74.81 99 ARG A N 1
ATOM 722 C CA . ARG A 1 99 ? 4.576 -0.449 -9.569 1.00 74.81 99 ARG A CA 1
ATOM 723 C C . ARG A 1 99 ? 4.791 -1.215 -10.872 1.00 74.81 99 ARG A C 1
ATOM 725 O O . ARG A 1 99 ? 5.939 -1.409 -11.264 1.00 74.81 99 ARG A O 1
ATOM 732 N N . GLU A 1 100 ? 3.719 -1.613 -11.550 1.00 76.62 100 GLU A N 1
ATOM 733 C CA . GLU A 1 100 ? 3.784 -2.269 -12.859 1.00 76.62 100 GLU A CA 1
ATOM 734 C C . GLU A 1 100 ? 4.439 -1.369 -13.904 1.00 76.62 100 GLU A C 1
ATOM 736 O O . GLU A 1 100 ? 5.405 -1.790 -14.533 1.00 76.62 100 GLU A O 1
ATOM 741 N N . LYS A 1 101 ? 4.021 -0.103 -14.009 1.00 83.19 101 LYS A N 1
ATOM 742 C CA . LYS A 1 101 ? 4.660 0.875 -14.906 1.00 83.19 101 LYS A CA 1
ATOM 743 C C . LYS A 1 101 ? 6.145 1.064 -14.591 1.00 83.19 101 LYS A C 1
ATOM 745 O O . LYS A 1 101 ? 6.963 1.177 -15.500 1.00 83.19 101 LYS A O 1
ATOM 750 N N . GLY A 1 102 ? 6.517 1.083 -13.311 1.00 83.69 102 GLY A N 1
ATOM 751 C CA . GLY A 1 102 ? 7.915 1.178 -12.885 1.00 83.69 102 GLY A CA 1
ATOM 752 C C . GLY A 1 102 ? 8.741 -0.068 -13.225 1.00 83.69 102 GLY A C 1
ATOM 753 O O . GLY A 1 102 ? 9.921 0.044 -13.566 1.00 83.69 102 GLY A O 1
ATOM 754 N N . LEU A 1 103 ? 8.137 -1.255 -13.153 1.00 79.44 103 LEU A N 1
ATOM 755 C CA . LEU A 1 103 ? 8.764 -2.508 -13.578 1.00 79.44 103 LEU A CA 1
ATOM 756 C C . LEU A 1 103 ? 8.893 -2.579 -15.101 1.00 79.44 103 LEU A C 1
ATOM 758 O O . LEU A 1 103 ? 9.956 -2.939 -15.598 1.00 79.44 103 LEU A O 1
ATOM 762 N N . GLU A 1 104 ? 7.858 -2.179 -15.836 1.00 87.38 104 GLU A N 1
ATOM 763 C CA . GLU A 1 104 ? 7.866 -2.103 -17.297 1.00 87.38 104 GLU A CA 1
ATOM 764 C C . GLU A 1 104 ? 8.946 -1.131 -17.793 1.00 87.38 104 GLU A C 1
ATOM 766 O O . GLU A 1 104 ? 9.726 -1.464 -18.683 1.00 87.38 104 GLU A O 1
ATOM 771 N N . ALA A 1 105 ? 9.080 0.034 -17.153 1.00 88.12 105 ALA A N 1
ATOM 772 C CA . ALA A 1 105 ? 10.144 0.985 -17.459 1.00 88.12 105 ALA A CA 1
ATOM 773 C C . ALA A 1 105 ? 11.548 0.404 -17.207 1.00 88.12 105 ALA A C 1
ATOM 775 O O . ALA A 1 105 ? 12.457 0.621 -18.010 1.00 88.12 105 ALA A O 1
ATOM 776 N N . GLN A 1 106 ? 11.737 -0.356 -16.121 1.00 84.44 106 GLN A N 1
ATOM 777 C CA . GLN A 1 106 ? 13.006 -1.041 -15.845 1.00 84.44 106 GLN A CA 1
ATOM 778 C C . GLN A 1 106 ? 13.308 -2.143 -16.861 1.00 84.44 106 GLN A C 1
ATOM 780 O O . GLN A 1 106 ? 14.442 -2.234 -17.330 1.00 84.44 106 GLN A O 1
ATOM 785 N N . LEU A 1 107 ? 12.313 -2.960 -17.217 1.00 89.12 107 LEU A N 1
ATOM 786 C CA . LEU A 1 107 ? 12.457 -3.995 -18.242 1.00 89.12 107 LEU A CA 1
ATOM 787 C C . LEU A 1 107 ? 12.858 -3.374 -19.577 1.00 89.12 107 LEU A C 1
ATOM 789 O O . LEU A 1 107 ? 13.856 -3.786 -20.162 1.00 89.12 107 LEU A O 1
ATOM 793 N N . LYS A 1 108 ? 12.171 -2.308 -19.990 1.00 91.50 108 LYS A N 1
ATOM 794 C CA . LYS A 1 108 ? 12.501 -1.576 -21.212 1.00 91.50 108 LYS A CA 1
ATOM 795 C C . LYS A 1 108 ? 13.922 -1.011 -21.191 1.00 91.50 108 LYS A C 1
ATOM 797 O O . LYS A 1 108 ? 14.645 -1.139 -22.171 1.00 91.50 108 LYS A O 1
ATOM 802 N N . ALA A 1 109 ? 14.364 -0.442 -20.070 1.00 89.81 109 ALA A N 1
ATOM 803 C CA . ALA A 1 109 ? 15.732 0.063 -19.944 1.00 89.81 109 ALA A CA 1
ATOM 804 C C . ALA A 1 109 ? 16.787 -1.055 -20.059 1.00 89.81 109 ALA A C 1
ATOM 806 O O . ALA A 1 109 ? 17.853 -0.852 -20.648 1.00 89.81 109 ALA A O 1
ATOM 807 N N . LEU A 1 110 ? 16.499 -2.241 -19.514 1.00 90.94 110 LEU A N 1
ATOM 808 C CA . LEU A 1 110 ? 17.361 -3.415 -19.657 1.00 90.94 110 LEU A CA 1
ATOM 809 C C . LEU A 1 110 ? 17.391 -3.921 -21.103 1.00 90.94 110 LEU A C 1
ATOM 811 O O . LEU A 1 110 ? 18.473 -4.220 -21.608 1.00 90.94 110 LEU A O 1
ATOM 815 N N . GLU A 1 111 ? 16.238 -3.983 -21.771 1.00 92.19 111 GLU A N 1
ATOM 816 C CA . GLU A 1 111 ? 16.122 -4.367 -23.182 1.00 92.19 111 GLU A CA 1
ATOM 817 C C . GLU A 1 111 ? 16.872 -3.395 -24.094 1.00 92.19 111 GLU A C 1
ATOM 819 O O . GLU A 1 111 ? 17.693 -3.821 -24.907 1.00 92.19 111 GLU A O 1
ATOM 824 N N . ASP A 1 112 ? 16.675 -2.089 -23.915 1.00 93.00 112 ASP A N 1
ATOM 825 C CA . ASP A 1 112 ? 17.370 -1.052 -24.677 1.00 93.00 112 ASP A CA 1
ATOM 826 C C . ASP A 1 112 ? 18.889 -1.136 -24.461 1.00 93.00 112 ASP A C 1
ATOM 828 O O . ASP A 1 112 ? 19.665 -1.104 -25.420 1.00 93.00 112 ASP A O 1
ATOM 832 N N . GLY A 1 113 ? 19.334 -1.335 -23.215 1.00 91.12 113 GLY A N 1
ATOM 833 C CA . GLY A 1 113 ? 20.749 -1.526 -22.891 1.00 91.12 113 GLY A CA 1
ATOM 834 C C . GLY A 1 113 ? 21.341 -2.804 -23.499 1.00 91.12 113 GLY A C 1
ATOM 835 O O . GLY A 1 113 ? 22.479 -2.798 -23.983 1.00 91.12 113 GLY A O 1
ATOM 836 N N . ALA A 1 114 ? 20.582 -3.901 -23.513 1.00 91.31 114 ALA A N 1
ATOM 837 C CA . ALA A 1 114 ? 20.987 -5.151 -24.149 1.00 91.31 114 ALA A CA 1
ATOM 838 C C . ALA A 1 114 ? 21.093 -4.993 -25.673 1.00 91.31 114 ALA A C 1
ATOM 840 O O . ALA A 1 114 ? 22.113 -5.369 -26.258 1.00 91.31 114 ALA A O 1
ATOM 841 N N . ASN A 1 115 ? 20.098 -4.364 -26.302 1.00 90.50 115 ASN A N 1
ATOM 842 C CA . ASN A 1 115 ? 20.079 -4.069 -27.733 1.00 90.50 115 ASN A CA 1
ATOM 843 C C . ASN A 1 115 ? 21.236 -3.150 -28.133 1.00 90.50 115 ASN A C 1
ATOM 845 O O . ASN A 1 115 ? 21.913 -3.402 -29.132 1.00 90.50 115 ASN A O 1
ATOM 849 N N . GLN A 1 116 ? 21.536 -2.135 -27.321 1.00 90.88 116 GLN A N 1
ATOM 850 C CA . GLN A 1 116 ? 22.659 -1.236 -27.559 1.00 90.88 116 GLN A CA 1
ATOM 851 C C . GLN A 1 116 ? 24.003 -1.971 -27.488 1.00 90.88 116 GLN A C 1
ATOM 853 O O . GLN A 1 116 ? 24.835 -1.815 -28.384 1.00 90.88 116 GLN A O 1
ATOM 858 N N . LYS A 1 117 ? 24.219 -2.815 -26.470 1.00 91.44 117 LYS A N 1
ATOM 859 C CA . LYS A 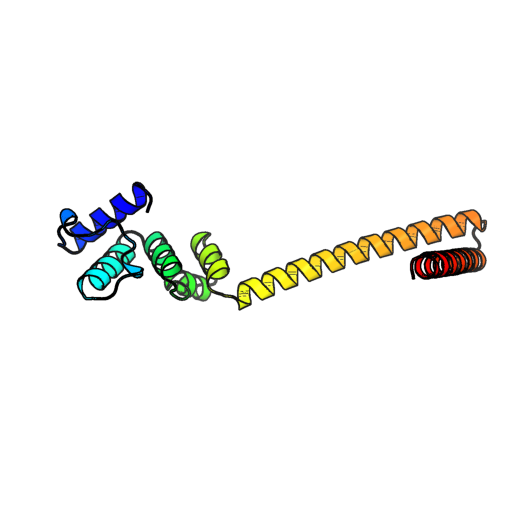1 117 ? 25.436 -3.641 -26.369 1.00 91.44 117 LYS A CA 1
ATOM 860 C C . LYS A 1 117 ? 25.551 -4.629 -27.525 1.00 91.44 117 LYS A C 1
ATOM 862 O O . LYS A 1 117 ? 26.636 -4.810 -28.074 1.00 91.44 117 LYS A O 1
ATOM 867 N N . ARG A 1 118 ? 24.439 -5.253 -27.920 1.00 90.12 118 ARG A N 1
ATOM 868 C CA . ARG A 1 118 ? 24.393 -6.159 -29.072 1.00 90.12 118 ARG A CA 1
ATOM 869 C C . ARG A 1 118 ? 24.785 -5.431 -30.355 1.00 90.12 118 ARG A C 1
ATOM 871 O O . ARG A 1 118 ? 25.626 -5.934 -31.097 1.00 90.12 118 ARG A O 1
ATOM 878 N N . PHE A 1 119 ? 24.257 -4.228 -30.569 1.00 90.31 119 PHE A N 1
ATOM 879 C CA . PHE A 1 119 ? 24.626 -3.380 -31.697 1.00 90.31 119 PHE A CA 1
ATOM 880 C C . PHE A 1 119 ? 26.109 -3.006 -31.686 1.00 90.31 119 PHE A C 1
ATOM 882 O O . PHE A 1 119 ? 26.788 -3.211 -32.687 1.00 90.31 119 PHE A O 1
ATOM 889 N N . GLN A 1 120 ? 26.646 -2.549 -30.553 1.00 90.25 120 GLN A N 1
ATOM 890 C CA . GLN A 1 120 ? 28.074 -2.236 -30.424 1.00 90.25 120 GLN A CA 1
ATOM 891 C C . GLN A 1 120 ? 28.956 -3.447 -30.754 1.00 90.25 120 GLN A C 1
ATOM 893 O O . GLN A 1 120 ? 29.900 -3.332 -31.534 1.00 90.25 120 GLN A O 1
ATOM 898 N N . ASN A 1 121 ? 28.614 -4.627 -30.234 1.00 90.69 121 ASN A N 1
ATOM 899 C CA . ASN A 1 121 ? 29.335 -5.861 -30.541 1.00 90.69 121 ASN A CA 1
ATOM 900 C C . ASN A 1 121 ? 29.264 -6.214 -32.033 1.00 90.69 121 ASN A C 1
ATOM 902 O O . ASN A 1 121 ? 30.265 -6.636 -32.613 1.00 90.69 121 ASN A O 1
ATOM 906 N N . ALA A 1 122 ? 28.105 -6.030 -32.670 1.00 88.88 122 ALA A N 1
ATOM 907 C CA . ALA A 1 122 ? 27.942 -6.256 -34.101 1.00 88.88 122 ALA A CA 1
ATOM 908 C C . ALA A 1 122 ? 28.766 -5.264 -34.939 1.00 88.88 122 ALA A C 1
ATOM 910 O O . ALA A 1 122 ? 29.381 -5.674 -35.920 1.00 88.88 122 ALA A O 1
ATOM 911 N N . VAL A 1 123 ? 28.847 -3.994 -34.528 1.00 91.00 123 VAL A N 1
ATOM 912 C CA . VAL A 1 123 ? 29.702 -2.975 -35.163 1.00 91.00 123 VAL A CA 1
ATOM 913 C C . VAL A 1 123 ? 31.176 -3.353 -35.053 1.00 91.00 123 VAL A C 1
ATOM 915 O O . VAL A 1 123 ? 31.889 -3.302 -36.052 1.00 91.00 123 VAL A O 1
ATOM 918 N N . VAL A 1 124 ? 31.630 -3.816 -33.885 1.00 91.75 124 VAL A N 1
ATOM 919 C CA . VAL A 1 124 ? 33.008 -4.305 -33.703 1.00 91.75 124 VAL A CA 1
ATOM 920 C C . VAL A 1 124 ? 33.292 -5.504 -34.615 1.00 91.75 124 VAL A C 1
ATOM 922 O O . VAL A 1 124 ? 34.315 -5.527 -35.297 1.00 91.75 124 VAL A O 1
ATOM 925 N N . ARG A 1 125 ? 32.375 -6.478 -34.692 1.00 88.94 125 ARG A N 1
ATOM 926 C CA . ARG A 1 125 ? 32.502 -7.649 -35.584 1.00 88.94 125 ARG A CA 1
ATOM 927 C C . ARG A 1 125 ? 32.500 -7.275 -37.065 1.00 88.94 125 ARG A C 1
ATOM 929 O O . ARG A 1 125 ? 33.168 -7.930 -37.857 1.00 88.94 125 ARG A O 1
ATOM 936 N N . ALA A 1 126 ? 31.767 -6.230 -37.428 1.00 89.12 126 ALA A N 1
ATOM 937 C CA . ALA A 1 126 ? 31.707 -5.682 -38.776 1.00 89.12 126 ALA A CA 1
ATOM 938 C C . ALA A 1 126 ? 32.880 -4.738 -39.106 1.00 89.12 126 ALA A C 1
ATOM 940 O O . ALA A 1 126 ? 32.856 -4.073 -40.137 1.00 89.12 126 ALA A O 1
ATOM 941 N N . GLY A 1 127 ? 33.891 -4.628 -38.235 1.00 89.81 127 GLY A N 1
ATOM 942 C CA . GLY A 1 127 ? 35.043 -3.753 -38.465 1.00 89.81 127 GLY A CA 1
ATOM 943 C C . GLY A 1 127 ? 34.699 -2.258 -38.473 1.00 89.81 127 GLY A C 1
ATOM 944 O O . GLY A 1 127 ? 35.412 -1.476 -39.092 1.00 89.81 127 GLY A O 1
ATOM 945 N N . GLY A 1 128 ? 33.612 -1.859 -37.808 1.00 87.12 128 GLY A N 1
ATOM 946 C CA . GLY A 1 128 ? 33.134 -0.475 -37.747 1.00 87.12 128 GLY A CA 1
ATOM 947 C C . GLY A 1 128 ? 32.029 -0.123 -38.750 1.00 87.12 128 GLY A C 1
ATOM 948 O O . GLY A 1 128 ? 31.494 0.980 -38.675 1.00 87.12 128 GLY A O 1
ATOM 949 N N . ASP A 1 129 ? 31.640 -1.026 -39.659 1.00 91.81 129 ASP A N 1
ATOM 950 C CA . ASP A 1 129 ? 30.546 -0.770 -40.608 1.00 91.81 129 ASP A CA 1
ATOM 951 C C . ASP A 1 129 ? 29.168 -1.043 -39.973 1.00 91.81 129 ASP A C 1
ATOM 953 O O . ASP A 1 129 ? 28.739 -2.185 -39.781 1.00 91.81 129 ASP A O 1
ATOM 957 N N . GLU A 1 130 ? 28.424 0.027 -39.690 1.00 88.31 130 GLU A N 1
ATOM 958 C CA . GLU A 1 130 ? 27.079 -0.051 -39.115 1.00 88.31 130 GLU A CA 1
ATOM 959 C C . GLU A 1 130 ? 26.043 -0.732 -40.022 1.00 88.31 130 GLU A C 1
ATOM 961 O O . GLU A 1 130 ? 25.109 -1.369 -39.527 1.00 88.31 130 GLU A O 1
ATOM 966 N N . ARG A 1 131 ? 26.160 -0.613 -41.352 1.00 89.69 131 ARG A N 1
ATOM 967 C CA . ARG A 1 131 ? 25.223 -1.267 -42.283 1.00 89.69 131 ARG A CA 1
ATOM 968 C C . ARG A 1 131 ? 25.436 -2.771 -42.266 1.00 89.69 131 ARG A C 1
ATOM 970 O O . ARG A 1 131 ? 24.462 -3.525 -42.300 1.00 89.69 131 ARG A O 1
ATOM 977 N N . GLN A 1 132 ? 26.688 -3.204 -42.192 1.00 88.69 132 GLN A N 1
ATOM 978 C CA . GLN A 1 132 ? 27.024 -4.614 -42.055 1.00 88.69 132 GLN A CA 1
ATOM 979 C C . GLN A 1 132 ? 26.635 -5.150 -40.667 1.00 88.69 132 GLN A C 1
ATOM 981 O O . GLN A 1 132 ? 26.061 -6.234 -40.587 1.00 88.69 132 GLN A O 1
ATOM 986 N N . ALA A 1 133 ? 26.808 -4.367 -39.599 1.00 87.88 133 ALA A N 1
ATOM 987 C CA . ALA A 1 133 ? 26.344 -4.714 -38.253 1.00 87.88 133 ALA A CA 1
ATOM 988 C C . ALA A 1 133 ? 24.823 -4.948 -38.182 1.00 87.88 133 ALA A C 1
ATOM 990 O O . ALA A 1 133 ? 24.373 -5.953 -37.630 1.00 87.88 133 ALA A O 1
ATOM 991 N N . LYS A 1 134 ? 24.020 -4.068 -38.799 1.00 89.81 134 LYS A N 1
ATOM 992 C CA . LYS A 1 134 ? 22.554 -4.233 -38.879 1.00 89.81 134 LYS A CA 1
ATOM 993 C C . LYS A 1 134 ? 22.153 -5.497 -39.640 1.00 89.81 134 LYS A C 1
ATOM 995 O O . LYS A 1 134 ? 21.205 -6.168 -39.246 1.00 89.81 134 LYS A O 1
ATOM 1000 N N . ARG A 1 135 ? 22.880 -5.845 -40.709 1.00 89.88 135 ARG A N 1
ATOM 1001 C CA . ARG A 1 135 ? 22.648 -7.087 -41.468 1.00 89.88 135 ARG A CA 1
ATOM 1002 C C . ARG A 1 135 ? 22.985 -8.336 -40.656 1.00 89.88 135 ARG A C 1
ATOM 1004 O O . ARG A 1 135 ? 22.247 -9.308 -40.748 1.00 89.88 135 ARG A O 1
ATOM 1011 N N . LEU A 1 136 ? 24.060 -8.304 -39.864 1.00 88.56 136 LEU A N 1
ATOM 1012 C CA . LEU A 1 136 ? 24.429 -9.410 -38.973 1.00 88.56 136 LEU A CA 1
ATOM 1013 C C . LEU A 1 136 ? 23.349 -9.657 -37.916 1.00 88.56 136 LEU A C 1
ATOM 1015 O O . LEU A 1 136 ? 22.928 -10.795 -37.745 1.00 88.56 136 LEU A O 1
ATOM 1019 N N . ILE A 1 137 ? 22.848 -8.598 -37.274 1.00 89.50 137 ILE A N 1
ATOM 1020 C CA . ILE A 1 137 ? 21.761 -8.706 -36.289 1.00 89.50 137 ILE A CA 1
ATOM 1021 C C . ILE A 1 137 ? 20.489 -9.267 -36.931 1.00 89.50 137 ILE A C 1
ATOM 1023 O O . ILE A 1 137 ? 19.920 -10.219 -36.411 1.00 89.50 137 ILE A O 1
ATOM 1027 N N . ALA A 1 138 ? 20.087 -8.750 -38.096 1.00 90.00 138 ALA A N 1
ATOM 1028 C CA . ALA A 1 138 ? 18.901 -9.240 -38.799 1.00 90.00 138 ALA A CA 1
ATOM 1029 C C . ALA A 1 138 ? 19.018 -10.719 -39.216 1.00 90.00 138 ALA A C 1
ATOM 1031 O O . ALA A 1 138 ? 18.028 -11.447 -39.196 1.00 90.00 138 ALA A O 1
ATOM 1032 N N . ALA A 1 139 ? 20.220 -11.172 -39.585 1.00 89.88 139 ALA A N 1
ATOM 1033 C CA . ALA A 1 139 ? 20.473 -12.575 -39.898 1.00 89.88 139 ALA A CA 1
ATOM 1034 C C . ALA A 1 139 ? 20.396 -13.465 -38.645 1.00 89.88 139 ALA A C 1
ATOM 1036 O O . ALA A 1 139 ? 19.766 -14.519 -38.692 1.00 89.88 139 ALA A O 1
ATOM 1037 N N . GLU A 1 140 ? 20.980 -13.024 -37.525 1.00 87.38 140 GLU A N 1
ATOM 1038 C CA . GLU A 1 140 ? 20.878 -13.716 -36.232 1.00 87.38 140 GLU A CA 1
ATOM 1039 C C . GLU A 1 140 ? 19.417 -13.812 -35.752 1.00 87.38 140 GLU A C 1
ATOM 1041 O O . GLU A 1 140 ? 18.994 -14.874 -35.297 1.00 87.38 140 GLU A O 1
ATOM 1046 N N . ASP A 1 141 ? 18.630 -12.740 -35.895 1.00 87.94 141 ASP A N 1
ATOM 1047 C CA . ASP A 1 141 ? 17.214 -12.707 -35.501 1.00 87.94 141 ASP A CA 1
ATOM 1048 C C . ASP A 1 141 ? 16.364 -13.655 -36.357 1.00 87.94 141 ASP A C 1
ATOM 1050 O O . ASP A 1 141 ? 15.533 -14.398 -35.834 1.00 87.94 141 ASP A O 1
ATOM 1054 N N . ALA A 1 142 ? 16.603 -13.685 -37.673 1.00 87.88 142 ALA A N 1
ATOM 1055 C CA . ALA A 1 142 ? 15.928 -14.613 -38.577 1.00 87.88 142 ALA A CA 1
ATOM 1056 C C . ALA A 1 142 ? 16.255 -16.080 -38.246 1.00 87.88 142 ALA A C 1
ATOM 1058 O O . ALA A 1 142 ? 15.376 -16.943 -38.306 1.00 87.88 142 ALA A O 1
ATOM 1059 N N . GLU A 1 143 ? 17.500 -16.370 -37.860 1.00 86.62 143 GLU A N 1
ATOM 1060 C CA . GLU A 1 143 ? 17.917 -17.716 -37.467 1.00 86.62 143 GLU A CA 1
ATOM 1061 C C . GLU A 1 143 ? 17.317 -18.134 -36.114 1.00 86.62 143 GLU A C 1
ATOM 1063 O O . GLU A 1 143 ? 16.874 -19.275 -35.960 1.00 86.62 143 GLU A O 1
ATOM 1068 N N . GLN A 1 144 ? 17.249 -17.222 -35.140 1.00 84.19 144 GLN A N 1
ATOM 1069 C CA . GLN A 1 144 ? 16.595 -17.475 -33.853 1.00 84.19 144 GLN A CA 1
ATOM 1070 C C . GLN A 1 144 ? 15.093 -17.719 -34.017 1.00 84.19 144 GLN A C 1
ATOM 1072 O O . GLN A 1 144 ? 14.594 -18.728 -33.519 1.00 84.19 144 GLN A O 1
ATOM 1077 N N . ALA A 1 145 ? 14.398 -16.882 -34.792 1.00 85.38 145 ALA A N 1
ATOM 1078 C CA . ALA A 1 145 ? 12.976 -17.058 -35.081 1.00 85.38 145 ALA A CA 1
ATOM 1079 C C . ALA A 1 145 ? 12.690 -18.402 -35.777 1.00 85.38 145 ALA A C 1
ATOM 1081 O O . ALA A 1 145 ? 11.742 -19.104 -35.420 1.00 85.38 145 ALA A O 1
ATOM 1082 N N . ALA A 1 146 ? 13.542 -18.814 -36.723 1.00 85.12 146 ALA A N 1
ATOM 1083 C CA . ALA A 1 146 ? 13.424 -20.116 -37.379 1.00 85.12 146 ALA A CA 1
ATOM 1084 C C . ALA A 1 146 ? 13.635 -21.288 -36.400 1.00 85.12 146 ALA A C 1
ATOM 1086 O O . ALA A 1 146 ? 12.900 -22.278 -36.447 1.00 85.12 146 ALA A O 1
ATOM 1087 N N . ARG A 1 147 ? 14.603 -21.181 -35.478 1.00 85.56 147 ARG A N 1
ATOM 1088 C CA . ARG A 1 147 ? 14.857 -22.199 -34.440 1.00 85.56 147 ARG A CA 1
ATOM 1089 C C . ARG A 1 147 ? 13.722 -22.293 -33.422 1.00 85.56 147 ARG A C 1
ATOM 1091 O O . ARG A 1 147 ? 13.409 -23.392 -32.964 1.00 85.56 147 ARG A O 1
ATOM 1098 N N . GLU A 1 148 ? 13.099 -21.176 -33.067 1.00 80.81 148 GLU A N 1
ATOM 1099 C CA . GLU A 1 148 ? 11.943 -21.153 -32.166 1.00 80.81 148 GLU A CA 1
ATOM 1100 C C . GLU A 1 148 ? 10.703 -21.773 -32.813 1.00 80.81 148 GLU A C 1
ATOM 1102 O O . GLU A 1 148 ? 10.051 -22.608 -32.186 1.00 80.81 148 GLU A O 1
ATOM 1107 N N .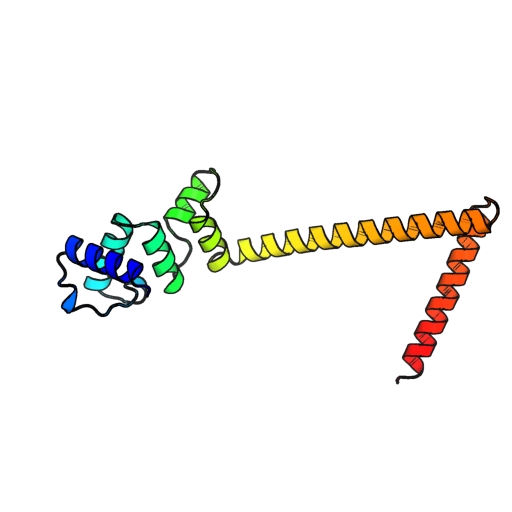 GLN A 1 149 ? 10.435 -21.467 -34.086 1.00 77.88 149 GLN A N 1
ATOM 1108 C CA . GLN A 1 149 ? 9.353 -22.106 -34.845 1.00 77.88 149 GLN A CA 1
ATOM 1109 C C . GLN A 1 149 ? 9.560 -23.620 -34.981 1.00 77.88 149 GLN A C 1
ATOM 1111 O O . GLN A 1 149 ? 8.619 -24.391 -34.801 1.00 77.88 149 GLN A O 1
ATOM 1116 N N . GLN A 1 150 ? 10.796 -24.071 -35.220 1.00 77.19 150 GLN A N 1
ATOM 1117 C CA . GLN A 1 150 ? 11.118 -25.502 -35.235 1.00 77.19 150 GLN A CA 1
ATOM 1118 C C . GLN A 1 150 ? 10.948 -26.155 -33.857 1.00 77.19 150 GLN A C 1
ATOM 1120 O O . GLN A 1 150 ? 10.440 -27.268 -33.770 1.00 77.19 150 GLN A O 1
ATOM 1125 N N . ARG A 1 151 ? 11.319 -25.476 -32.765 1.00 73.06 151 ARG A N 1
ATOM 1126 C CA . ARG A 1 151 ? 11.116 -25.991 -31.399 1.00 73.06 151 ARG A CA 1
ATOM 1127 C C . ARG A 1 151 ? 9.643 -26.098 -31.013 1.00 73.06 151 ARG A C 1
ATOM 1129 O O . ARG A 1 151 ? 9.269 -27.067 -30.360 1.00 73.06 151 ARG A O 1
ATOM 1136 N N . GLN A 1 152 ? 8.818 -25.133 -31.408 1.00 65.88 152 GLN A N 1
ATOM 1137 C CA . GLN A 1 152 ? 7.380 -25.155 -31.131 1.00 65.88 152 GLN A CA 1
ATOM 1138 C C . GLN A 1 152 ? 6.640 -26.180 -32.007 1.00 65.88 152 GLN A C 1
ATOM 1140 O O . GLN A 1 152 ? 5.717 -26.831 -31.525 1.00 65.88 152 GLN A O 1
ATOM 1145 N N . GLY A 1 153 ? 7.094 -26.403 -33.245 1.00 61.59 153 GLY A N 1
ATOM 1146 C CA . GLY A 1 153 ? 6.538 -27.419 -34.148 1.00 61.59 153 GLY A CA 1
ATOM 1147 C C . GLY A 1 153 ? 6.890 -28.875 -33.808 1.00 61.59 153 GLY A C 1
ATOM 1148 O O . GLY A 1 153 ? 6.256 -29.777 -34.336 1.00 61.59 153 GLY A O 1
ATOM 1149 N N . VAL A 1 154 ? 7.876 -29.124 -32.937 1.00 56.03 154 VAL A N 1
ATOM 1150 C CA . VAL A 1 154 ? 8.265 -30.480 -32.483 1.00 56.03 154 VAL A CA 1
ATOM 1151 C C . VAL A 1 154 ? 7.550 -30.889 -31.180 1.00 56.03 154 VAL A C 1
ATOM 1153 O O . VAL A 1 154 ? 7.597 -32.055 -30.798 1.00 56.03 154 VAL A O 1
ATOM 1156 N N . MET A 1 155 ? 6.868 -29.957 -30.498 1.00 50.94 155 MET A N 1
ATOM 1157 C CA . MET A 1 155 ? 6.058 -30.232 -29.294 1.00 50.94 155 MET A CA 1
ATOM 1158 C C . MET A 1 155 ? 4.535 -30.219 -29.539 1.00 50.94 155 MET A C 1
ATOM 1160 O O . MET A 1 155 ? 3.776 -30.277 -28.572 1.00 50.94 155 MET A O 1
ATOM 1164 N N . SER A 1 156 ? 4.093 -30.129 -30.800 1.00 48.25 156 SER A N 1
ATOM 1165 C CA . SER A 1 156 ? 2.698 -30.372 -31.218 1.00 48.25 156 SER A CA 1
ATOM 1166 C C . SER A 1 156 ? 2.560 -31.772 -31.803 1.00 48.25 156 SER A C 1
ATOM 1168 O O . SER A 1 156 ? 1.499 -32.392 -31.576 1.00 48.25 156 SER A O 1
#

Secondary structure (DSSP, 8-state):
--HHHHHHHHHHHHHTT--GGGS-SS-GGG--SHHHHHHHHHHHHH-HHHHHHHHHHTT--S-HHHHHHHHHTSPPPHHHHHHHHHH-HHHHHHHHHHHHHHHHHHHHHHHHHHHHHHHHHHHHHTTT-HHHHHHHHHHHHHHHHHHHHHHHHT--

pLDDT: mean 81.8, std 8.32, range [48.25, 93.0]

Radius of gyration: 30.37 Å; chains: 1; bounding box: 62×48×76 Å